Protein AF-A0A9D2SGJ1-F1 (afdb_monomer_lite)

Foldseek 3Di:
DAPQLLLCLVVLVVVCVVVVDDPSNVVSVVSNVVLVCLLVPDDDVLLSLLSVQSNVQGPVRPLVVSDVVVDDVDDSVSSVVSVVVSCCVPPVVPVVVVPD

Secondary structure (DSSP, 8-state):
--HHHHHTHHHHHHHHHHS-SSHHHHHHHHHHHHHHHGGGG-SSHHHHHHHHHHHHH-SSP-HHHHHHHH-TT--HHHHHHHHHHHHHHHHHHHHTTS--

Sequence (100 aa):
MTRALFEQAPYLREELAWTPSGPRAEELRRLLAVLEQLPERLPDPKTRLIARKVLEYGAPIPWKQIVAELGYRWTVGKARYAYSRVCALCFSAQERGRTG

Radius of gyration: 14.47 Å; chains: 1; bounding box: 42×25×41 Å

pLDDT: mean 91.41, std 13.51, range [38.53, 98.06]

Structure (mmCIF, N/CA/C/O backbone):
data_AF-A0A9D2SGJ1-F1
#
_entry.id   AF-A0A9D2SGJ1-F1
#
loop_
_atom_site.group_PDB
_atom_site.id
_atom_site.type_symbol
_atom_site.label_atom_id
_atom_site.label_alt_id
_atom_site.label_comp_id
_atom_site.label_asym_id
_atom_site.label_entity_id
_atom_site.label_seq_id
_atom_site.pdbx_PDB_ins_code
_atom_site.Cartn_x
_atom_site.Cartn_y
_atom_site.Cartn_z
_atom_site.occupancy
_atom_site.B_iso_or_equiv
_atom_site.auth_seq_id
_atom_site.auth_comp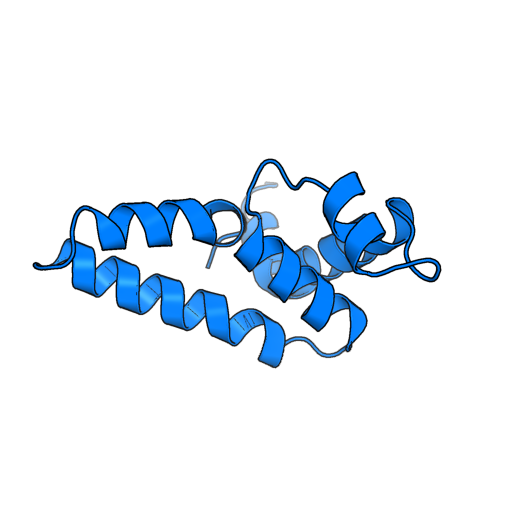_id
_atom_site.auth_asym_id
_atom_site.auth_atom_id
_atom_site.pdbx_PDB_model_num
ATOM 1 N N . MET A 1 1 ? -11.926 -4.186 3.055 1.00 81.69 1 MET A N 1
ATOM 2 C CA . MET A 1 1 ? -10.790 -3.238 3.098 1.00 81.69 1 MET A CA 1
ATOM 3 C C . MET A 1 1 ? -10.918 -2.339 1.886 1.00 81.69 1 MET A C 1
ATOM 5 O O . MET A 1 1 ? -11.125 -2.875 0.806 1.00 81.69 1 MET A O 1
ATOM 9 N N . THR A 1 2 ? -10.839 -1.019 2.045 1.00 91.00 2 THR A N 1
ATOM 10 C CA . THR A 1 2 ? -11.021 -0.085 0.922 1.00 91.00 2 THR A CA 1
ATOM 11 C C . THR A 1 2 ? -9.682 0.326 0.320 1.00 91.00 2 THR A C 1
ATOM 13 O O . THR A 1 2 ? -8.655 0.314 1.000 1.00 91.00 2 THR A O 1
ATOM 16 N N . ARG A 1 3 ? -9.708 0.755 -0.946 1.00 93.81 3 ARG A N 1
ATOM 17 C CA . ARG A 1 3 ? -8.552 1.370 -1.605 1.00 93.81 3 ARG A CA 1
ATOM 18 C C . ARG A 1 3 ? -8.046 2.601 -0.845 1.00 93.81 3 ARG A C 1
ATOM 20 O O . ARG A 1 3 ? -6.844 2.744 -0.673 1.00 93.81 3 ARG A O 1
ATOM 27 N N . ALA A 1 4 ? -8.954 3.451 -0.365 1.00 93.00 4 ALA A N 1
ATOM 28 C CA . ALA A 1 4 ? -8.594 4.669 0.360 1.00 93.00 4 ALA A CA 1
ATOM 29 C C . ALA A 1 4 ? -7.820 4.367 1.654 1.00 93.00 4 ALA A C 1
ATOM 31 O O . ALA A 1 4 ? -6.804 4.997 1.910 1.00 93.00 4 ALA A O 1
ATOM 32 N N . LEU A 1 5 ? -8.246 3.358 2.426 1.00 94.00 5 LEU A N 1
ATOM 33 C CA . LEU A 1 5 ? -7.521 2.931 3.630 1.00 94.00 5 LEU A CA 1
ATOM 34 C C . LEU A 1 5 ? -6.115 2.422 3.297 1.00 94.00 5 LEU A C 1
ATOM 36 O O . LEU A 1 5 ? -5.161 2.734 3.999 1.00 94.00 5 LEU A O 1
ATOM 40 N N . PHE A 1 6 ? -5.984 1.666 2.207 1.00 95.94 6 PHE A N 1
ATOM 41 C CA . PHE A 1 6 ? -4.691 1.179 1.734 1.00 95.94 6 PHE A CA 1
ATOM 42 C C . PHE A 1 6 ? -3.753 2.316 1.315 1.00 95.94 6 PHE A C 1
ATOM 44 O O . PHE A 1 6 ? -2.588 2.336 1.704 1.00 95.94 6 PHE A O 1
ATOM 51 N N . GLU A 1 7 ? -4.272 3.288 0.569 1.00 96.75 7 GLU A N 1
ATOM 52 C CA . GLU A 1 7 ? -3.533 4.479 0.153 1.00 96.75 7 GLU A CA 1
ATOM 53 C C . GLU A 1 7 ? -3.200 5.421 1.326 1.00 96.75 7 GLU A C 1
ATOM 55 O O . GLU A 1 7 ? -2.276 6.217 1.220 1.00 96.75 7 GLU A O 1
ATOM 60 N 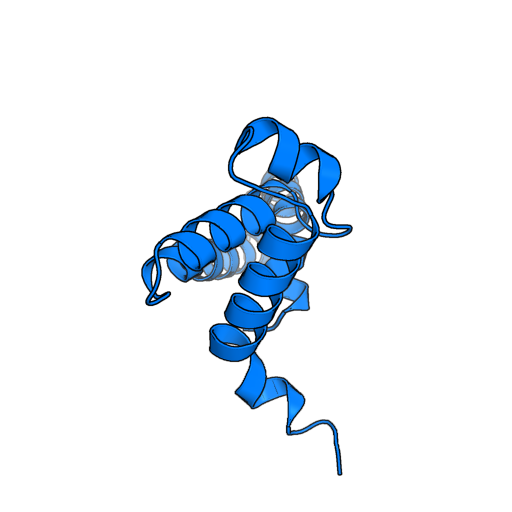N . GLN A 1 8 ? -3.904 5.336 2.454 1.00 96.69 8 GLN A N 1
ATOM 61 C CA . GLN A 1 8 ? -3.654 6.157 3.645 1.00 96.69 8 GLN A CA 1
ATOM 62 C C . GLN A 1 8 ? -2.773 5.466 4.694 1.00 96.69 8 GLN A C 1
ATOM 64 O O . GLN A 1 8 ? -2.602 6.003 5.785 1.00 96.69 8 GLN A O 1
ATOM 69 N N . ALA A 1 9 ? -2.182 4.303 4.394 1.00 96.88 9 ALA A N 1
ATOM 70 C CA . ALA A 1 9 ? -1.396 3.549 5.372 1.00 96.88 9 ALA A CA 1
ATOM 71 C C . ALA A 1 9 ? -0.316 4.380 6.105 1.00 96.88 9 ALA A C 1
ATOM 73 O O . ALA A 1 9 ? -0.231 4.244 7.326 1.00 96.88 9 ALA A O 1
ATOM 74 N N . PRO A 1 10 ? 0.463 5.272 5.453 1.00 96.88 10 PRO A N 1
ATOM 75 C CA . PRO A 1 10 ? 1.414 6.128 6.170 1.00 96.88 10 PRO A CA 1
ATOM 76 C C . PRO A 1 10 ? 0.744 7.070 7.176 1.00 96.88 10 PRO A C 1
ATOM 78 O O . PRO A 1 10 ? 1.192 7.146 8.314 1.00 96.88 10 PRO A O 1
ATOM 81 N N . TYR A 1 11 ? -0.380 7.692 6.807 1.00 96.12 11 TYR A N 1
ATOM 82 C CA . TYR A 1 11 ? -1.147 8.554 7.710 1.00 96.12 11 TYR A CA 1
ATOM 83 C C . TYR A 1 11 ? -1.688 7.778 8.918 1.00 96.12 11 TYR A C 1
ATOM 85 O O . TYR A 1 11 ? -1.613 8.252 10.044 1.00 96.12 11 TYR A O 1
ATOM 93 N N . LEU A 1 12 ? -2.164 6.544 8.714 1.00 96.31 12 LEU A N 1
ATOM 94 C CA . LEU A 1 12 ? -2.610 5.682 9.815 1.00 96.31 12 LEU A CA 1
ATOM 95 C C . LEU A 1 12 ? -1.458 5.308 10.765 1.00 96.31 12 LEU A C 1
ATOM 97 O O . LEU A 1 12 ? -1.675 5.172 11.970 1.00 96.31 12 LEU A O 1
ATOM 101 N N . ARG A 1 13 ? -0.230 5.145 10.246 1.00 97.19 13 ARG A N 1
ATOM 102 C CA . ARG A 1 13 ? 0.965 4.929 11.082 1.00 97.19 13 ARG A CA 1
ATOM 103 C C . ARG A 1 13 ? 1.329 6.178 11.875 1.00 97.19 13 ARG A C 1
ATOM 105 O O . ARG A 1 13 ? 1.639 6.055 13.056 1.00 97.19 13 ARG A O 1
ATOM 112 N N . GLU A 1 14 ? 1.266 7.352 11.254 1.00 97.06 14 GLU A N 1
ATOM 113 C CA . GLU A 1 14 ? 1.471 8.630 11.943 1.00 97.06 14 GLU A CA 1
ATOM 114 C C . GLU A 1 14 ? 0.426 8.832 13.044 1.00 97.06 14 GLU A C 1
ATOM 116 O O . GLU A 1 14 ? 0.783 9.130 14.181 1.00 97.06 14 GLU A O 1
ATOM 121 N N . GLU A 1 15 ? -0.854 8.589 12.754 1.00 96.50 15 GLU A N 1
ATOM 122 C CA . GLU A 1 15 ? -1.936 8.681 13.738 1.00 96.50 15 GLU A CA 1
ATOM 123 C C . GLU A 1 15 ? -1.688 7.751 14.936 1.00 96.50 15 GLU A C 1
ATOM 125 O O . GLU A 1 15 ? -1.828 8.171 16.086 1.00 96.50 15 GLU A O 1
ATOM 130 N N . LEU A 1 16 ? -1.253 6.510 14.687 1.00 97.56 16 LEU A N 1
ATOM 131 C CA . LEU A 1 16 ? -0.899 5.560 15.744 1.00 97.56 16 LEU A CA 1
ATOM 132 C C . LEU A 1 16 ? 0.321 6.021 16.555 1.00 97.56 16 LEU A C 1
ATOM 134 O O . LEU A 1 16 ? 0.373 5.784 17.760 1.00 97.56 16 LEU A O 1
ATOM 138 N N . ALA A 1 17 ? 1.295 6.674 15.919 1.00 97.00 17 ALA A N 1
ATOM 139 C CA . ALA A 1 17 ? 2.453 7.230 16.612 1.00 97.00 17 ALA A CA 1
ATOM 140 C C . ALA A 1 17 ? 2.056 8.382 17.553 1.00 97.00 17 ALA A C 1
ATOM 142 O O . ALA A 1 17 ? 2.578 8.465 18.664 1.00 97.00 17 ALA A O 1
ATOM 143 N N . TRP A 1 18 ? 1.098 9.225 17.146 1.00 96.38 18 TRP A N 1
ATOM 144 C CA . TRP A 1 18 ? 0.559 10.313 17.974 1.00 96.38 18 TRP A CA 1
ATOM 145 C C . TRP A 1 18 ? -0.426 9.835 19.047 1.00 96.38 18 TRP A C 1
ATOM 147 O O . TRP A 1 18 ? -0.507 10.436 20.116 1.00 96.38 18 TRP A O 1
ATOM 157 N N . THR A 1 19 ? -1.152 8.745 18.785 1.00 93.50 19 THR A N 1
ATOM 158 C CA . THR A 1 19 ? -2.136 8.152 19.704 1.00 93.50 19 THR A CA 1
ATOM 159 C C . THR A 1 19 ? -1.790 6.684 19.982 1.00 93.50 19 THR A C 1
ATOM 161 O O . THR A 1 19 ? -2.445 5.779 19.461 1.00 93.50 19 THR A O 1
ATOM 164 N N . PRO A 1 20 ? -0.757 6.400 20.798 1.00 90.50 20 PRO A N 1
ATOM 165 C CA . PRO A 1 20 ? -0.219 5.045 20.938 1.00 90.50 20 PRO A CA 1
ATOM 166 C C . PRO A 1 20 ? -1.049 4.124 21.847 1.00 90.50 20 PRO A C 1
ATOM 168 O O . PRO A 1 20 ? -0.798 2.914 21.882 1.00 90.50 20 PRO A O 1
ATOM 171 N N . SER A 1 21 ? -2.030 4.640 22.590 1.00 95.69 21 SER A N 1
ATOM 172 C CA . SER A 1 21 ? -2.831 3.867 23.548 1.00 95.69 21 SER A CA 1
ATOM 173 C C . SER A 1 21 ? -4.334 4.133 23.424 1.00 95.69 21 SER A C 1
ATOM 175 O O . SER A 1 21 ? -4.776 5.113 22.827 1.00 95.69 21 SER A O 1
ATOM 177 N N . GLY A 1 22 ? -5.130 3.212 23.971 1.00 96.62 22 GLY A N 1
ATOM 178 C CA . GLY A 1 22 ? -6.590 3.268 23.944 1.00 96.62 22 GLY A CA 1
ATOM 179 C C . GLY A 1 22 ? -7.234 2.567 22.737 1.00 96.62 22 GLY A C 1
ATOM 180 O O . GLY A 1 22 ? -6.537 2.027 21.871 1.00 96.62 22 GLY A O 1
ATOM 181 N N . PRO A 1 23 ? -8.579 2.578 22.659 1.00 96.69 23 PRO A N 1
ATOM 182 C CA . PRO A 1 23 ? -9.335 1.805 21.669 1.00 96.69 23 PRO A CA 1
ATOM 183 C C . PRO A 1 23 ? -8.992 2.157 20.219 1.00 96.69 23 PRO A C 1
ATOM 185 O O . PRO A 1 23 ? -8.922 1.277 19.360 1.00 96.69 23 PRO A O 1
ATOM 188 N N . ARG A 1 24 ? -8.721 3.441 19.950 1.00 95.25 24 ARG A N 1
ATOM 189 C CA . ARG A 1 24 ? -8.324 3.913 18.620 1.00 95.25 24 ARG A CA 1
ATOM 190 C C . ARG A 1 24 ? -6.966 3.351 18.198 1.00 95.25 24 ARG A C 1
ATOM 192 O O . ARG A 1 24 ? -6.821 2.891 17.072 1.00 95.25 24 ARG A O 1
ATOM 199 N N . ALA A 1 25 ? -5.994 3.314 19.108 1.00 97.25 25 ALA A N 1
ATOM 200 C CA . ALA A 1 25 ? -4.678 2.745 18.836 1.00 97.25 25 ALA A CA 1
ATOM 201 C C . ALA A 1 25 ? -4.765 1.246 18.499 1.00 97.25 25 ALA A C 1
ATOM 203 O O . ALA A 1 25 ? -4.083 0.757 17.601 1.00 97.25 25 ALA A O 1
ATOM 204 N N . GLU A 1 26 ? -5.616 0.496 19.203 1.00 97.38 26 GLU A N 1
ATOM 205 C CA . GLU A 1 26 ? -5.868 -0.917 18.899 1.00 97.38 26 GLU A CA 1
ATOM 206 C C . GLU A 1 26 ? -6.537 -1.114 17.537 1.00 97.38 26 GLU A C 1
ATOM 208 O O . GLU A 1 26 ? -6.167 -2.022 16.793 1.00 97.38 26 GLU A O 1
ATOM 213 N N . GLU A 1 27 ? -7.502 -0.261 17.193 1.00 96.12 27 GLU A N 1
ATOM 214 C CA . GLU A 1 27 ? -8.130 -0.258 15.874 1.00 96.12 27 GLU A CA 1
ATOM 215 C C . GLU A 1 27 ? -7.098 -0.007 14.768 1.00 96.12 27 GLU A C 1
ATOM 217 O O . GLU A 1 27 ? -7.012 -0.797 13.827 1.00 96.12 27 GLU A O 1
ATOM 222 N N . LEU A 1 28 ? -6.266 1.029 14.913 1.00 97.12 28 LEU A N 1
ATOM 223 C CA . LEU A 1 28 ? -5.205 1.360 13.961 1.00 97.12 28 LEU A CA 1
ATOM 224 C C . LEU A 1 28 ? -4.206 0.211 13.803 1.00 97.12 28 LEU A C 1
ATOM 226 O O . LEU A 1 28 ? -3.882 -0.156 12.675 1.00 97.12 28 LEU A O 1
ATOM 230 N N . ARG A 1 29 ? -3.774 -0.423 14.903 1.00 97.50 29 ARG A N 1
ATOM 231 C CA . ARG A 1 29 ? -2.904 -1.613 14.850 1.00 97.50 29 ARG A CA 1
ATOM 232 C C . ARG A 1 29 ? -3.545 -2.756 14.070 1.00 97.50 29 ARG A C 1
ATOM 234 O O . ARG A 1 29 ? -2.888 -3.351 13.219 1.00 97.50 29 ARG A O 1
ATOM 241 N N . ARG A 1 30 ? -4.825 -3.055 14.328 1.00 96.25 30 ARG A N 1
ATOM 242 C CA . ARG A 1 30 ? -5.560 -4.100 13.596 1.00 96.25 30 ARG A CA 1
ATOM 243 C C . ARG A 1 30 ? -5.662 -3.769 12.106 1.00 96.25 30 ARG A C 1
ATOM 245 O O . ARG A 1 30 ? -5.421 -4.643 11.277 1.00 96.25 30 ARG A O 1
ATOM 252 N N . LEU A 1 31 ? -5.980 -2.522 11.758 1.00 95.69 31 LEU A N 1
ATOM 253 C CA . LEU A 1 31 ? -6.072 -2.076 10.366 1.00 95.69 31 LEU A CA 1
ATOM 254 C C . LEU A 1 31 ? -4.721 -2.168 9.649 1.00 95.69 31 LEU A C 1
ATOM 256 O O . LEU A 1 31 ? -4.645 -2.768 8.577 1.00 95.69 31 LEU A O 1
ATOM 260 N N . LEU A 1 32 ? -3.660 -1.632 10.253 1.00 96.56 32 LEU A N 1
ATOM 261 C CA . LEU A 1 32 ? -2.305 -1.661 9.704 1.00 96.56 32 LEU A CA 1
ATOM 262 C C . LEU A 1 32 ? -1.802 -3.094 9.513 1.00 96.56 32 LEU A C 1
ATOM 264 O O . LEU A 1 32 ? -1.282 -3.401 8.445 1.00 96.56 32 LEU A O 1
ATOM 268 N N . ALA A 1 33 ? -2.054 -3.996 10.466 1.00 96.19 33 ALA A N 1
ATOM 269 C CA . ALA A 1 33 ? -1.687 -5.405 10.330 1.00 96.19 33 ALA A CA 1
ATOM 270 C C . ALA A 1 33 ? -2.353 -6.068 9.109 1.00 96.19 33 ALA A C 1
ATOM 272 O O . ALA A 1 33 ? -1.706 -6.812 8.371 1.00 96.19 33 ALA A O 1
ATOM 273 N N . VAL A 1 34 ? -3.633 -5.777 8.847 1.00 95.06 34 VAL A N 1
ATOM 274 C CA . VAL A 1 34 ? -4.326 -6.296 7.653 1.00 95.06 34 VAL A CA 1
ATOM 275 C C . VAL A 1 34 ? -3.755 -5.687 6.370 1.00 95.06 34 VAL A C 1
ATOM 277 O O . VAL A 1 34 ? -3.598 -6.392 5.371 1.00 95.06 34 VAL A O 1
ATOM 280 N N . LEU A 1 35 ? -3.444 -4.388 6.379 1.00 95.62 35 LEU A N 1
ATOM 281 C CA . LEU A 1 35 ? -2.850 -3.694 5.235 1.00 95.62 35 LEU A CA 1
ATOM 282 C C . LEU A 1 35 ? -1.462 -4.250 4.894 1.00 95.62 35 LEU A C 1
ATOM 284 O O . LEU A 1 35 ? -1.183 -4.520 3.729 1.00 95.62 35 LEU A O 1
ATOM 288 N N . GLU A 1 36 ? -0.621 -4.487 5.897 1.00 95.19 36 GLU A N 1
ATOM 289 C CA . GLU A 1 36 ? 0.750 -4.985 5.737 1.00 95.19 36 GLU A CA 1
ATOM 290 C C . GLU A 1 36 ? 0.818 -6.430 5.237 1.00 95.19 36 GLU A C 1
ATOM 292 O O . GLU A 1 36 ? 1.784 -6.806 4.578 1.00 95.19 36 GLU A O 1
ATOM 297 N N . GLN A 1 37 ? -0.232 -7.223 5.459 1.00 95.38 37 GLN A N 1
ATOM 298 C CA . GLN A 1 37 ? -0.349 -8.571 4.899 1.00 95.38 37 GLN A CA 1
ATOM 299 C C . GLN A 1 37 ? -0.822 -8.592 3.440 1.00 95.38 37 GLN A C 1
ATOM 301 O O . GLN A 1 37 ? -0.701 -9.618 2.767 1.00 95.38 37 GLN A O 1
ATOM 306 N N . LEU A 1 38 ? -1.373 -7.490 2.921 1.00 94.00 38 LEU A N 1
ATOM 307 C CA . LEU A 1 38 ? -1.939 -7.445 1.570 1.00 94.00 38 LEU A CA 1
ATOM 308 C C . LEU A 1 38 ? -0.922 -7.832 0.480 1.00 94.00 38 LEU A C 1
ATOM 310 O O . LEU A 1 38 ? -1.280 -8.659 -0.365 1.00 94.00 38 LEU A O 1
ATOM 314 N N . PRO A 1 39 ? 0.333 -7.336 0.486 1.00 96.12 39 PRO A N 1
ATOM 315 C CA . PRO A 1 39 ? 1.323 -7.725 -0.511 1.00 96.12 39 PRO A CA 1
ATOM 316 C C . PRO A 1 39 ? 1.585 -9.231 -0.588 1.00 96.12 39 PRO A C 1
ATOM 318 O O . PRO A 1 39 ? 1.781 -9.745 -1.68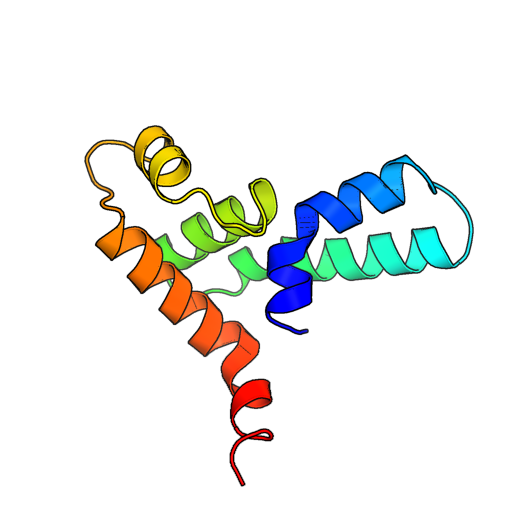5 1.00 96.12 39 PRO A O 1
ATOM 321 N N . GLU A 1 40 ? 1.542 -9.954 0.533 1.00 93.25 40 GLU A N 1
ATOM 322 C CA . GLU A 1 40 ? 1.803 -11.403 0.559 1.00 93.25 40 GLU A CA 1
ATOM 323 C C . GLU A 1 40 ? 0.704 -12.217 -0.127 1.00 93.25 40 GLU A C 1
ATOM 325 O O . GLU A 1 40 ? 0.948 -13.304 -0.647 1.00 93.25 40 GLU A O 1
ATOM 330 N N . ARG A 1 41 ? -0.513 -11.670 -0.182 1.00 91.44 41 ARG A N 1
ATOM 331 C CA . ARG A 1 41 ? -1.683 -12.326 -0.779 1.00 91.44 41 ARG A CA 1
ATOM 332 C C . ARG A 1 41 ? -1.773 -12.134 -2.291 1.00 91.44 41 ARG A C 1
ATOM 334 O O . ARG A 1 41 ? -2.619 -12.754 -2.934 1.00 91.44 41 ARG A O 1
ATOM 341 N N . LEU A 1 42 ? -0.944 -11.264 -2.867 1.00 94.56 42 LEU A N 1
ATOM 342 C CA . LEU A 1 42 ? -0.959 -10.981 -4.298 1.00 94.56 42 LEU A CA 1
ATOM 343 C C . LEU A 1 42 ? -0.241 -12.086 -5.097 1.00 94.56 42 LEU A C 1
ATOM 345 O O . LEU A 1 42 ? 0.776 -12.625 -4.649 1.00 94.56 42 LEU A O 1
ATOM 349 N N . PRO A 1 43 ? -0.734 -12.437 -6.297 1.00 92.69 43 PRO A N 1
ATOM 350 C CA . PRO A 1 43 ? -0.243 -13.594 -7.042 1.00 92.69 43 PRO A CA 1
ATOM 351 C C . PRO A 1 43 ? 1.109 -13.356 -7.725 1.00 92.69 43 PRO A C 1
ATOM 353 O O . PRO A 1 43 ? 1.890 -14.295 -7.844 1.00 92.69 43 PRO A O 1
ATOM 356 N N . ASP A 1 44 ? 1.412 -12.130 -8.169 1.00 93.25 44 ASP A N 1
ATOM 357 C CA . ASP A 1 44 ? 2.610 -11.844 -8.964 1.00 93.25 44 ASP A CA 1
ATOM 358 C C . ASP A 1 44 ? 3.614 -10.926 -8.235 1.00 93.25 44 ASP A C 1
ATOM 360 O O . ASP A 1 44 ? 3.210 -9.964 -7.581 1.00 93.25 44 ASP A O 1
ATOM 364 N N . PRO A 1 45 ? 4.936 -11.147 -8.374 1.00 94.88 45 PRO A N 1
ATOM 365 C CA . PRO A 1 45 ? 5.947 -10.373 -7.645 1.00 94.88 45 PRO A CA 1
ATOM 366 C C . PRO A 1 45 ? 5.920 -8.859 -7.903 1.00 94.88 45 PRO A C 1
ATOM 368 O O . PRO A 1 45 ? 6.293 -8.077 -7.028 1.00 94.88 45 PRO A O 1
ATOM 371 N N . LYS A 1 46 ? 5.486 -8.424 -9.094 1.00 95.12 46 LYS A N 1
ATOM 372 C CA . LYS A 1 46 ? 5.445 -7.000 -9.457 1.00 95.12 46 LYS A CA 1
ATOM 373 C C . LYS A 1 46 ? 4.336 -6.280 -8.700 1.00 95.12 46 LYS A C 1
ATOM 375 O O . LYS A 1 46 ? 4.566 -5.176 -8.212 1.00 95.12 46 LYS A O 1
ATOM 380 N N . THR A 1 47 ? 3.163 -6.895 -8.573 1.00 96.19 47 THR A N 1
ATOM 381 C CA . THR A 1 47 ? 2.076 -6.334 -7.768 1.00 96.19 47 THR A CA 1
ATOM 382 C C . THR A 1 47 ? 2.403 -6.369 -6.282 1.00 96.19 47 THR A C 1
ATOM 384 O O . THR A 1 47 ? 2.148 -5.364 -5.624 1.00 96.19 47 THR A O 1
ATOM 387 N N . ARG A 1 48 ? 3.061 -7.422 -5.760 1.00 97.56 48 ARG A N 1
ATOM 388 C CA . ARG A 1 48 ? 3.557 -7.427 -4.363 1.00 97.56 48 ARG A CA 1
ATOM 389 C C . ARG A 1 48 ? 4.458 -6.230 -4.085 1.00 97.56 48 ARG A C 1
ATOM 391 O O . ARG A 1 48 ? 4.263 -5.508 -3.111 1.00 97.56 48 ARG A O 1
ATOM 398 N N . LEU A 1 49 ? 5.434 -6.008 -4.965 1.00 97.31 49 LEU A N 1
ATOM 399 C CA . LEU A 1 49 ? 6.403 -4.927 -4.828 1.00 97.31 49 LEU A CA 1
ATOM 400 C C . LEU A 1 49 ? 5.733 -3.551 -4.863 1.00 97.31 49 LEU A C 1
ATOM 402 O O . LEU A 1 49 ? 5.995 -2.717 -4.000 1.00 97.31 49 LEU A O 1
ATOM 406 N N . ILE A 1 50 ? 4.839 -3.321 -5.827 1.00 97.69 50 ILE A N 1
ATOM 407 C CA . ILE A 1 50 ? 4.111 -2.053 -5.924 1.00 97.69 50 ILE A CA 1
ATOM 408 C C . ILE A 1 50 ? 3.167 -1.857 -4.742 1.00 97.69 50 ILE A C 1
ATOM 410 O O . ILE A 1 50 ? 3.098 -0.750 -4.220 1.00 97.69 50 ILE A O 1
ATOM 414 N N . ALA A 1 51 ? 2.501 -2.906 -4.260 1.00 97.88 51 ALA A N 1
ATOM 415 C CA . ALA A 1 51 ? 1.671 -2.806 -3.069 1.00 97.88 51 ALA A CA 1
ATOM 416 C C . ALA A 1 51 ? 2.492 -2.383 -1.839 1.00 97.88 51 ALA A C 1
ATOM 418 O O . ALA A 1 51 ? 2.083 -1.473 -1.125 1.00 97.88 51 ALA A O 1
ATOM 419 N N . ARG A 1 52 ? 3.686 -2.960 -1.637 1.00 98.00 52 ARG A N 1
ATOM 420 C CA . ARG A 1 52 ? 4.614 -2.532 -0.572 1.00 98.00 52 ARG A CA 1
ATOM 421 C C . ARG A 1 52 ? 5.004 -1.060 -0.713 1.00 98.00 52 ARG A C 1
ATOM 423 O O . ARG A 1 52 ? 4.933 -0.326 0.264 1.00 98.00 52 ARG A O 1
ATOM 430 N N . LYS A 1 53 ? 5.340 -0.612 -1.927 1.00 98.06 53 LYS A N 1
ATOM 431 C CA . LYS A 1 53 ? 5.685 0.795 -2.184 1.00 98.06 53 LYS A CA 1
ATOM 432 C C . LYS A 1 53 ? 4.516 1.752 -1.958 1.00 98.06 53 LYS A C 1
ATOM 434 O O . LYS A 1 53 ? 4.726 2.847 -1.457 1.00 98.06 53 LYS A O 1
ATOM 439 N N . VAL A 1 54 ? 3.283 1.351 -2.257 1.00 97.81 54 VAL A N 1
ATOM 440 C CA . VAL A 1 54 ? 2.109 2.177 -1.930 1.00 97.81 54 VAL A CA 1
ATOM 441 C C . VAL A 1 54 ? 1.865 2.229 -0.421 1.00 97.81 54 VAL A C 1
ATOM 443 O O . VAL A 1 54 ? 1.539 3.294 0.084 1.00 97.81 54 VAL A O 1
ATOM 446 N N . LEU A 1 55 ? 2.086 1.136 0.315 1.00 97.69 55 LEU A N 1
ATOM 447 C CA . LEU A 1 55 ? 2.014 1.157 1.782 1.00 97.69 55 LEU A CA 1
ATOM 448 C C . LEU A 1 55 ? 3.102 2.024 2.424 1.00 97.69 55 LEU A C 1
ATOM 450 O O . LEU A 1 55 ? 2.890 2.525 3.524 1.00 97.69 55 LEU A O 1
ATOM 454 N N . GLU A 1 56 ? 4.259 2.157 1.778 1.00 97.50 56 GLU A N 1
ATOM 455 C CA . GLU A 1 56 ? 5.374 3.005 2.216 1.00 97.50 56 GLU A CA 1
ATOM 456 C C . GLU A 1 56 ? 5.084 4.491 1.967 1.00 97.50 56 GLU A C 1
ATOM 458 O O . GLU A 1 56 ? 5.269 5.307 2.862 1.00 97.50 56 GLU A O 1
ATOM 463 N N . TYR A 1 57 ? 4.584 4.831 0.775 1.00 97.38 57 TYR A N 1
ATOM 464 C CA . TYR A 1 57 ? 4.444 6.221 0.332 1.00 97.38 57 TYR A CA 1
ATOM 465 C C . TYR A 1 57 ? 3.058 6.838 0.512 1.00 97.38 57 TYR A C 1
ATOM 467 O O . TYR A 1 57 ? 2.944 8.043 0.711 1.00 97.38 57 TYR A O 1
ATOM 475 N N . GLY A 1 58 ? 2.003 6.033 0.420 1.00 96.06 58 GLY A N 1
ATOM 476 C CA . GLY A 1 58 ? 0.621 6.495 0.505 1.00 96.06 58 GLY A CA 1
ATOM 477 C C . GLY A 1 58 ? 0.180 7.405 -0.646 1.00 96.06 58 GLY A C 1
ATOM 478 O O . GLY A 1 58 ? 0.863 7.546 -1.662 1.00 96.06 58 GLY A O 1
ATOM 479 N N . ALA A 1 59 ? -1.015 7.985 -0.514 1.00 94.62 59 ALA A N 1
ATOM 480 C CA . ALA A 1 59 ? -1.567 8.964 -1.444 1.00 94.62 59 ALA A CA 1
ATOM 481 C C . ALA A 1 59 ? -1.240 10.413 -1.027 1.00 94.62 59 ALA A C 1
ATOM 483 O O . ALA A 1 59 ? -1.353 10.737 0.153 1.00 94.62 59 ALA A O 1
ATOM 484 N N . PRO A 1 60 ? -0.937 11.307 -1.991 1.00 95.50 60 PRO A N 1
ATOM 485 C CA . PRO A 1 60 ? -0.813 11.044 -3.428 1.00 95.50 60 PRO A CA 1
ATOM 486 C C . PRO A 1 60 ? 0.428 10.200 -3.764 1.00 95.50 60 PRO A C 1
ATOM 488 O O . PRO A 1 60 ? 1.531 10.513 -3.335 1.00 95.50 60 PRO A O 1
ATOM 491 N N . ILE A 1 61 ? 0.254 9.149 -4.578 1.00 97.12 61 ILE A N 1
ATOM 492 C CA . ILE A 1 61 ? 1.320 8.163 -4.819 1.00 97.12 61 ILE A CA 1
ATOM 493 C C . ILE A 1 61 ? 2.443 8.782 -5.675 1.00 97.12 61 ILE A C 1
ATOM 495 O O . ILE A 1 61 ? 2.206 9.109 -6.850 1.00 97.12 61 ILE A O 1
ATOM 499 N N . PRO A 1 62 ? 3.682 8.899 -5.156 1.00 97.50 62 PRO A N 1
ATOM 500 C CA . PRO A 1 62 ? 4.788 9.570 -5.827 1.00 97.50 62 PRO A CA 1
ATOM 501 C C . PRO A 1 62 ? 5.460 8.630 -6.836 1.00 97.50 62 PRO A C 1
ATOM 503 O O . PRO A 1 62 ? 6.593 8.182 -6.669 1.00 97.50 62 PRO A O 1
ATOM 506 N N . TRP A 1 63 ? 4.763 8.332 -7.937 1.00 97.38 63 TRP A N 1
ATOM 507 C CA . TRP A 1 63 ? 5.209 7.339 -8.923 1.00 97.38 63 TRP A CA 1
ATOM 508 C C . TRP A 1 63 ? 6.631 7.560 -9.438 1.00 97.38 63 TRP A C 1
ATOM 510 O O . TRP A 1 63 ? 7.337 6.585 -9.661 1.00 97.38 63 TRP A O 1
ATOM 520 N N . LYS A 1 64 ? 7.047 8.818 -9.638 1.00 96.75 64 LYS A N 1
ATOM 521 C CA . LYS A 1 64 ? 8.396 9.151 -10.123 1.00 96.75 64 LYS A CA 1
ATOM 522 C C . LYS A 1 64 ? 9.481 8.738 -9.124 1.00 96.75 64 LYS A C 1
ATOM 524 O O . LYS A 1 64 ? 10.500 8.205 -9.543 1.00 96.75 64 LYS A O 1
ATOM 529 N N . GLN A 1 65 ? 9.238 8.943 -7.832 1.00 97.44 65 GLN A N 1
ATOM 530 C CA . GLN A 1 65 ? 10.154 8.545 -6.766 1.00 97.44 65 GLN A CA 1
ATOM 531 C C . GLN A 1 65 ? 10.209 7.021 -6.638 1.00 97.44 65 GLN A C 1
ATOM 533 O O . GLN A 1 65 ? 11.288 6.440 -6.699 1.00 97.44 65 GLN A O 1
ATOM 538 N N . ILE A 1 66 ? 9.042 6.367 -6.611 1.00 96.88 66 ILE A N 1
ATOM 539 C CA . ILE A 1 66 ? 8.955 4.902 -6.561 1.00 96.88 66 ILE A CA 1
ATOM 540 C C . ILE A 1 66 ? 9.748 4.269 -7.711 1.00 96.88 66 ILE A C 1
ATOM 542 O O . ILE A 1 66 ? 10.547 3.369 -7.485 1.00 96.88 66 ILE A O 1
ATOM 546 N N . VAL A 1 67 ? 9.569 4.722 -8.957 1.00 96.88 67 VAL A N 1
ATOM 547 C CA . VAL A 1 67 ? 10.298 4.113 -10.086 1.00 96.88 67 VAL A CA 1
ATOM 548 C C . VAL A 1 67 ? 11.791 4.430 -10.073 1.00 96.88 67 VAL A C 1
ATOM 550 O O . VAL A 1 67 ? 12.564 3.598 -10.539 1.00 96.88 67 VAL A O 1
ATOM 553 N N . ALA A 1 68 ? 12.200 5.581 -9.529 1.00 96.38 68 ALA A N 1
ATOM 554 C CA . ALA A 1 68 ? 13.613 5.906 -9.354 1.00 96.38 68 ALA A CA 1
ATOM 555 C C . ALA A 1 68 ? 14.291 4.924 -8.382 1.00 96.38 68 ALA A C 1
ATOM 557 O O . ALA A 1 68 ? 15.363 4.413 -8.692 1.00 96.38 68 ALA A O 1
ATOM 558 N N . GLU A 1 69 ? 13.630 4.576 -7.274 1.00 96.31 69 GLU A N 1
ATOM 559 C CA . GLU A 1 69 ? 14.117 3.567 -6.318 1.00 96.31 69 GLU A CA 1
ATOM 560 C C . GLU A 1 69 ? 14.128 2.147 -6.877 1.00 96.31 69 GLU A C 1
ATOM 562 O O . GLU A 1 69 ? 15.035 1.367 -6.597 1.00 96.31 69 GLU A O 1
ATOM 567 N N . LEU A 1 70 ? 13.115 1.790 -7.669 1.00 94.75 70 LEU A N 1
ATOM 568 C CA . LEU A 1 70 ? 13.018 0.459 -8.267 1.00 94.75 70 LEU A CA 1
ATOM 569 C C . LEU A 1 70 ? 13.989 0.254 -9.448 1.00 94.75 70 LEU A C 1
ATOM 571 O O . LEU A 1 70 ? 14.184 -0.880 -9.900 1.00 94.75 70 LEU A O 1
ATOM 575 N N . GLY A 1 71 ? 14.591 1.334 -9.951 1.00 92.31 71 GLY A N 1
ATOM 576 C CA . GLY A 1 71 ? 15.628 1.324 -10.975 1.00 92.31 71 GLY A CA 1
ATOM 577 C C . GLY A 1 71 ? 15.130 1.125 -12.411 1.00 92.31 71 GLY A C 1
ATOM 578 O O . GLY A 1 71 ? 13.936 1.048 -12.708 1.00 92.31 71 GLY A O 1
ATOM 579 N N . TYR A 1 72 ? 16.090 1.001 -13.333 1.00 84.00 72 TYR A N 1
ATOM 580 C CA . TYR A 1 72 ? 15.914 1.123 -14.792 1.00 84.00 72 TYR A CA 1
ATOM 581 C C . TYR A 1 72 ? 14.888 0.172 -15.446 1.00 84.00 72 TYR A C 1
ATOM 583 O O . TYR A 1 72 ? 14.484 0.381 -16.589 1.00 84.00 72 TYR A O 1
ATOM 591 N N . ARG A 1 73 ? 14.446 -0.891 -14.759 1.00 89.94 73 ARG A N 1
ATOM 592 C CA . ARG A 1 73 ? 13.446 -1.841 -15.289 1.00 89.94 73 ARG A CA 1
ATOM 593 C C . ARG A 1 73 ? 12.006 -1.342 -15.138 1.00 89.94 73 ARG A C 1
ATOM 595 O O . ARG A 1 73 ? 11.102 -1.878 -15.801 1.00 89.94 73 ARG A O 1
ATOM 602 N N . TRP A 1 74 ? 11.794 -0.329 -14.300 1.00 96.50 74 TRP A N 1
ATOM 603 C CA . TRP A 1 74 ? 10.492 0.246 -13.999 1.00 96.50 74 TRP A CA 1
ATOM 604 C C . TRP A 1 74 ? 10.270 1.569 -14.722 1.00 96.50 74 TRP A C 1
ATOM 606 O O . TRP A 1 74 ? 11.117 2.450 -14.761 1.00 96.50 74 TRP A O 1
ATOM 616 N N . THR A 1 75 ? 9.075 1.706 -15.290 1.00 97.00 75 THR A N 1
ATOM 617 C CA . THR A 1 75 ? 8.562 2.974 -15.810 1.00 97.00 75 THR A CA 1
ATOM 618 C C . THR A 1 75 ? 7.321 3.348 -15.015 1.00 97.00 75 THR A C 1
ATOM 620 O O . THR A 1 75 ? 6.658 2.472 -14.449 1.00 97.00 75 THR A O 1
ATOM 623 N N . VAL A 1 76 ? 6.954 4.634 -15.011 1.00 97.19 76 VAL A N 1
ATOM 624 C CA . VAL A 1 76 ? 5.712 5.094 -14.362 1.00 97.19 76 VAL A CA 1
ATOM 625 C C . VAL A 1 76 ? 4.497 4.329 -14.902 1.00 97.19 76 VAL A C 1
ATOM 627 O O . VAL A 1 76 ? 3.631 3.933 -14.128 1.00 97.19 76 VAL A O 1
ATOM 630 N N . GLY A 1 77 ? 4.460 4.045 -16.209 1.00 97.75 77 GLY A N 1
ATOM 631 C CA . GLY A 1 77 ? 3.402 3.241 -16.826 1.00 97.75 77 GLY A CA 1
ATOM 632 C C . GLY A 1 77 ? 3.327 1.815 -16.269 1.00 97.75 77 GLY A C 1
ATOM 633 O O . GLY A 1 77 ? 2.248 1.363 -15.895 1.00 97.75 77 GLY A O 1
ATOM 634 N N . LYS A 1 78 ? 4.470 1.126 -16.129 1.00 96.75 78 LYS A N 1
ATOM 635 C CA . LYS A 1 78 ? 4.528 -0.221 -15.529 1.00 96.75 78 LYS A CA 1
ATOM 636 C C . LYS A 1 78 ? 4.091 -0.214 -14.062 1.00 96.75 78 LYS A C 1
ATOM 638 O O . LYS A 1 78 ? 3.349 -1.105 -13.657 1.00 96.75 78 LYS A O 1
ATOM 643 N N . ALA A 1 79 ? 4.518 0.787 -13.289 1.00 97.56 79 ALA A N 1
ATOM 644 C CA . ALA A 1 79 ? 4.127 0.949 -11.888 1.00 97.56 79 ALA A CA 1
ATOM 645 C C . ALA A 1 79 ? 2.617 1.172 -11.743 1.00 97.56 79 ALA A C 1
ATOM 647 O O . ALA A 1 79 ? 1.964 0.461 -10.985 1.00 97.56 79 ALA A O 1
ATOM 648 N N . ARG A 1 80 ? 2.040 2.076 -12.542 1.00 97.56 80 ARG A N 1
ATOM 649 C CA . ARG A 1 80 ? 0.591 2.329 -12.564 1.00 97.56 80 ARG A CA 1
ATOM 650 C C . ARG A 1 80 ? -0.214 1.119 -13.027 1.00 97.56 80 ARG A C 1
ATOM 652 O O . ARG A 1 80 ? -1.266 0.845 -12.462 1.00 97.56 80 ARG A O 1
ATOM 659 N N . TYR A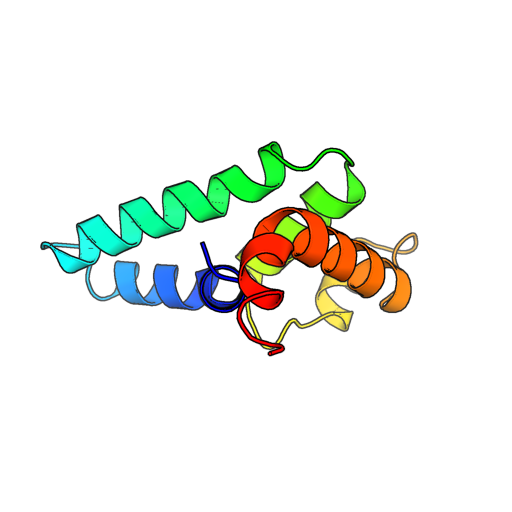 1 81 ? 0.274 0.380 -14.021 1.00 96.69 81 TYR A N 1
ATOM 660 C CA . TYR A 1 81 ? -0.382 -0.845 -14.476 1.00 96.69 81 TYR A CA 1
ATOM 661 C C . TYR A 1 81 ? -0.392 -1.920 -13.382 1.00 96.69 81 TYR A C 1
ATOM 663 O O . TYR A 1 81 ? -1.439 -2.487 -13.077 1.00 96.69 81 TYR A O 1
ATOM 671 N N . ALA A 1 82 ? 0.753 -2.161 -12.739 1.00 97.00 82 ALA A N 1
ATOM 672 C CA . ALA A 1 82 ? 0.829 -3.063 -11.595 1.00 97.00 82 ALA A CA 1
ATOM 673 C C .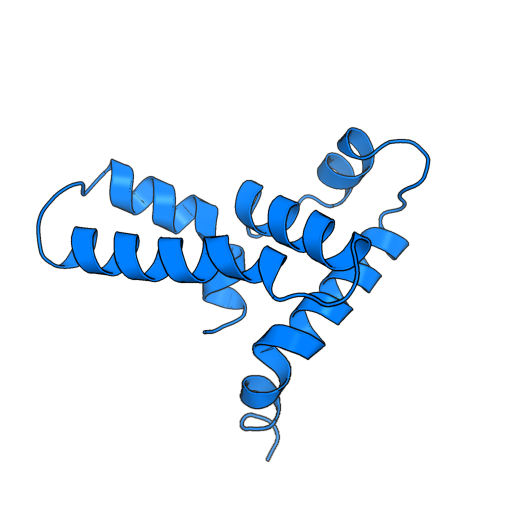 ALA A 1 82 ? -0.063 -2.580 -10.439 1.00 97.00 82 ALA A C 1
ATOM 675 O O . ALA A 1 82 ? -0.753 -3.386 -9.827 1.00 97.00 82 ALA A O 1
ATOM 676 N N . TYR A 1 83 ? -0.143 -1.274 -10.185 1.00 97.31 83 TYR A N 1
ATOM 677 C CA . TYR A 1 83 ? -1.056 -0.738 -9.181 1.00 97.31 83 TYR A CA 1
ATOM 678 C C . TYR A 1 83 ? -2.532 -0.973 -9.524 1.00 97.31 83 TYR A C 1
ATOM 680 O O . TYR A 1 83 ? -3.286 -1.450 -8.685 1.00 97.31 83 TYR A O 1
ATOM 688 N N . SER A 1 84 ? -2.939 -0.736 -10.773 1.00 95.88 84 SER A N 1
ATOM 689 C CA . SER A 1 84 ? -4.293 -1.056 -11.245 1.00 95.88 84 SER A CA 1
ATOM 690 C C . SER A 1 84 ? -4.637 -2.534 -11.016 1.00 95.88 84 SER A C 1
ATOM 692 O O . SER A 1 84 ? -5.728 -2.861 -10.551 1.00 95.88 84 SER A O 1
ATOM 694 N N . ARG A 1 85 ? -3.672 -3.437 -11.235 1.00 95.75 85 ARG A N 1
ATOM 695 C CA . ARG A 1 85 ? -3.812 -4.866 -10.918 1.00 95.75 85 ARG A CA 1
ATOM 696 C C . ARG A 1 85 ? -3.985 -5.123 -9.419 1.00 95.75 85 ARG A C 1
ATOM 698 O O . ARG A 1 85 ? -4.840 -5.930 -9.067 1.00 95.75 85 ARG A O 1
ATOM 705 N N . VAL A 1 86 ? -3.234 -4.437 -8.550 1.00 95.62 86 VAL A N 1
ATOM 706 C CA . VAL A 1 86 ? -3.452 -4.480 -7.089 1.00 95.62 86 VAL A CA 1
ATOM 707 C C . VAL A 1 86 ? -4.887 -4.068 -6.766 1.00 95.62 86 VAL A C 1
ATOM 709 O O . VAL A 1 86 ? -5.590 -4.801 -6.074 1.00 95.62 86 VAL A O 1
ATOM 712 N N . CYS A 1 87 ? -5.361 -2.947 -7.319 1.00 94.50 87 CYS A N 1
ATOM 713 C CA . CYS A 1 87 ? -6.719 -2.471 -7.070 1.00 94.50 87 CYS A CA 1
ATOM 714 C C . CYS A 1 87 ? -7.780 -3.476 -7.528 1.00 94.50 87 CYS A C 1
ATOM 716 O O . CYS A 1 87 ? -8.704 -3.788 -6.777 1.00 94.50 87 CYS A O 1
ATOM 718 N N . ALA A 1 88 ? -7.620 -4.032 -8.728 1.00 92.69 88 ALA A N 1
ATOM 719 C CA . ALA A 1 88 ? -8.545 -5.012 -9.273 1.00 9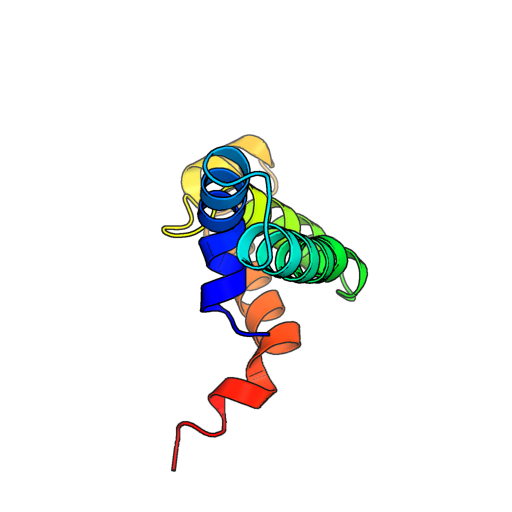2.69 88 ALA A CA 1
ATOM 720 C C . ALA A 1 88 ? -8.602 -6.297 -8.430 1.00 92.69 88 ALA A C 1
ATOM 722 O O . ALA A 1 88 ? -9.677 -6.855 -8.228 1.00 92.69 88 ALA A O 1
ATOM 723 N N . LEU A 1 89 ? -7.467 -6.768 -7.914 1.00 91.81 89 LEU A N 1
ATOM 724 C CA . LEU A 1 89 ? -7.408 -8.003 -7.130 1.00 91.81 89 LEU A CA 1
ATOM 725 C C . LEU A 1 89 ? -7.890 -7.815 -5.688 1.00 91.81 89 LEU A C 1
ATOM 727 O O . LEU A 1 89 ? -8.505 -8.719 -5.129 1.00 91.81 89 LEU A O 1
ATOM 731 N N . CYS A 1 90 ? -7.625 -6.656 -5.085 1.00 90.69 90 CYS A N 1
ATOM 732 C CA . CYS A 1 90 ? -7.883 -6.439 -3.663 1.00 90.69 90 CYS A CA 1
ATOM 733 C C . CYS A 1 90 ? -9.180 -5.677 -3.372 1.00 90.69 90 CYS A C 1
ATOM 735 O O . CYS A 1 90 ? -9.724 -5.827 -2.279 1.00 90.69 90 CYS A O 1
ATOM 737 N N . PHE A 1 91 ? -9.671 -4.859 -4.310 1.00 89.12 91 PHE A N 1
ATOM 738 C CA . PHE A 1 91 ? -10.728 -3.875 -4.033 1.00 89.12 91 PHE A CA 1
ATOM 739 C C . PHE A 1 91 ? -11.900 -3.893 -5.034 1.00 89.12 91 PHE A C 1
ATOM 741 O O . PHE A 1 91 ? -12.910 -3.234 -4.789 1.00 89.12 91 PHE A O 1
ATOM 748 N N . SER A 1 92 ? -11.834 -4.670 -6.125 1.00 75.69 92 SER A N 1
ATOM 749 C CA . SER A 1 92 ? -12.848 -4.639 -7.201 1.00 75.69 92 SER A CA 1
ATOM 750 C C . SER A 1 92 ? -14.257 -5.082 -6.796 1.00 75.69 92 SER A C 1
ATOM 752 O O . SER A 1 92 ? -15.231 -4.600 -7.375 1.00 75.69 92 SER A O 1
ATOM 754 N N . ALA A 1 93 ? -14.402 -5.954 -5.792 1.00 60.12 93 ALA A N 1
ATOM 755 C CA . ALA A 1 93 ? -15.716 -6.340 -5.268 1.00 60.12 93 ALA A CA 1
ATOM 756 C C . ALA A 1 93 ? -16.461 -5.152 -4.626 1.00 60.12 93 ALA A C 1
ATOM 758 O O . ALA A 1 93 ? -17.687 -5.149 -4.574 1.00 60.12 93 ALA A O 1
ATOM 759 N N . GLN A 1 94 ? -15.733 -4.123 -4.181 1.00 54.62 94 GLN A N 1
ATOM 760 C CA . GLN A 1 94 ? -16.303 -2.945 -3.530 1.00 54.62 94 GLN A CA 1
ATOM 761 C C . GLN A 1 94 ? -16.654 -1.813 -4.513 1.00 54.62 94 GLN A C 1
ATOM 763 O O . GLN A 1 94 ? -17.478 -0.965 -4.182 1.00 54.62 94 GLN A O 1
ATOM 768 N N . GLU A 1 95 ? -16.081 -1.800 -5.722 1.00 49.94 95 GLU A N 1
ATOM 769 C CA . GLU A 1 95 ? -16.354 -0.768 -6.740 1.00 49.94 95 GLU A CA 1
ATOM 770 C C . GLU A 1 95 ? -17.568 -1.103 -7.630 1.00 49.94 95 GLU A C 1
ATOM 772 O O . GLU A 1 95 ? -18.236 -0.194 -8.120 1.00 49.94 95 GLU A O 1
ATOM 777 N N . ARG A 1 96 ? -17.940 -2.388 -7.763 1.00 46.47 96 ARG A N 1
ATOM 778 C CA . ARG A 1 96 ? -19.150 -2.810 -8.505 1.00 46.47 96 ARG A CA 1
ATOM 779 C C . ARG A 1 96 ? -20.471 -2.520 -7.785 1.00 46.47 96 ARG A C 1
ATOM 781 O O . ARG A 1 96 ? -21.509 -2.532 -8.422 1.00 46.47 96 ARG A O 1
ATOM 788 N N . GLY A 1 97 ? -20.447 -2.227 -6.485 1.00 44.47 97 GLY A N 1
ATOM 789 C CA . GLY A 1 97 ? -21.633 -1.774 -5.743 1.00 44.47 97 GLY A CA 1
ATOM 790 C C . GLY A 1 97 ? -21.923 -0.275 -5.882 1.00 44.47 97 GLY A C 1
ATOM 791 O O . GLY A 1 97 ? -22.863 0.220 -5.269 1.00 44.47 97 GLY A O 1
ATOM 792 N N . ARG A 1 98 ? -21.095 0.467 -6.634 1.00 43.78 98 ARG A N 1
ATOM 793 C CA . ARG A 1 98 ? -21.196 1.929 -6.798 1.00 43.78 98 ARG A CA 1
ATOM 794 C C . ARG A 1 98 ? -21.529 2.372 -8.225 1.00 43.78 98 ARG A C 1
ATOM 796 O O . ARG A 1 98 ? -21.596 3.567 -8.487 1.00 43.78 98 ARG A O 1
ATOM 803 N N . THR A 1 99 ? -21.748 1.415 -9.120 1.00 41.41 99 THR A N 1
ATOM 804 C CA . THR A 1 99 ? -22.368 1.614 -10.433 1.00 41.41 99 THR A CA 1
ATOM 805 C C . THR A 1 99 ? -23.660 0.808 -10.432 1.00 41.41 99 THR A C 1
ATOM 807 O O . THR A 1 99 ? -23.651 -0.395 -10.680 1.00 41.41 99 THR A O 1
ATOM 810 N N . GLY A 1 100 ? -24.739 1.470 -10.005 1.00 38.53 100 GLY A N 1
ATOM 811 C CA . GLY A 1 100 ? -26.087 1.072 -10.406 1.00 38.53 100 GLY A CA 1
ATOM 812 C C . GLY A 1 100 ? -26.294 1.305 -11.895 1.00 38.53 100 GLY A C 1
ATOM 813 O O . GLY A 1 100 ? -25.486 2.061 -12.488 1.00 38.53 100 GLY A O 1
#

Organism: NCBI:txid2838417